Protein AF-A0A352ALF1-F1 (afdb_monomer)

Solvent-accessible surface area (backbone atoms only — not comparable to full-atom values): 4183 Å² total; per-residue (Å²): 87,38,33,42,33,49,80,92,38,53,70,57,51,53,54,51,51,50,53,37,50,77,70,48,45,54,82,77,43,64,72,44,83,40,47,38,69,81,74,71,42,61,94,83,58,50,68,68,56,54,50,46,49,29,70,70,36,100,61,62,33,48,79,65,74,79,84,83,126

Foldseek 3Di:
DEAEDQPVCPVVVVVVVVVCVVVCVCVVDPYHYDYCVNVPHDNPDDPVVVVCC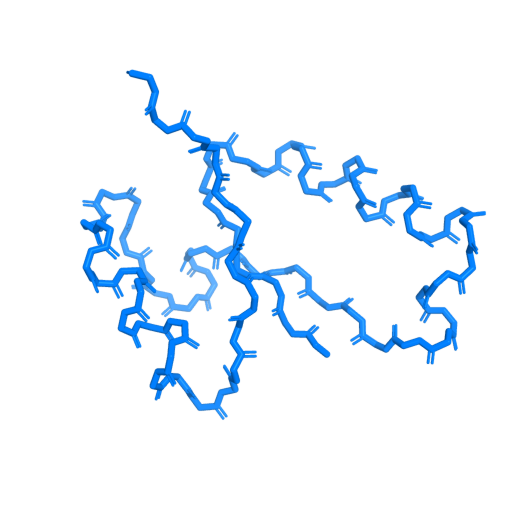QPVPPDHHHYDDDPDD

pLDDT: mean 83.89, std 12.51, range [40.72, 96.12]

Mean predicted aligned error: 5.56 Å

Structure (mmCIF, N/CA/C/O backbone):
data_AF-A0A352ALF1-F1
#
_entry.id   AF-A0A352ALF1-F1
#
loop_
_atom_site.group_PDB
_atom_site.id
_atom_site.type_symbol
_atom_site.label_atom_id
_atom_site.label_alt_id
_atom_site.label_comp_id
_atom_site.label_asym_id
_atom_site.label_entity_id
_atom_site.label_seq_id
_atom_site.pdbx_PDB_ins_code
_atom_site.Cartn_x
_atom_site.Cartn_y
_atom_site.Cartn_z
_atom_site.occupancy
_atom_site.B_iso_or_equiv
_atom_site.auth_seq_id
_atom_site.auth_comp_id
_atom_site.auth_asym_id
_atom_site.auth_atom_id
_atom_site.pdbx_PDB_model_num
ATOM 1 N N . MET A 1 1 ? -6.271 -7.835 2.249 1.00 86.81 1 MET A N 1
ATOM 2 C CA . MET A 1 1 ? -6.245 -7.033 1.013 1.00 86.81 1 MET A CA 1
ATOM 3 C C . MET A 1 1 ? -4.811 -6.627 0.749 1.00 86.81 1 MET A C 1
ATOM 5 O O . MET A 1 1 ? -4.175 -6.109 1.660 1.00 86.81 1 MET A O 1
ATOM 9 N N . ASN A 1 2 ? -4.308 -6.858 -0.460 1.00 88.06 2 ASN A N 1
ATOM 10 C CA 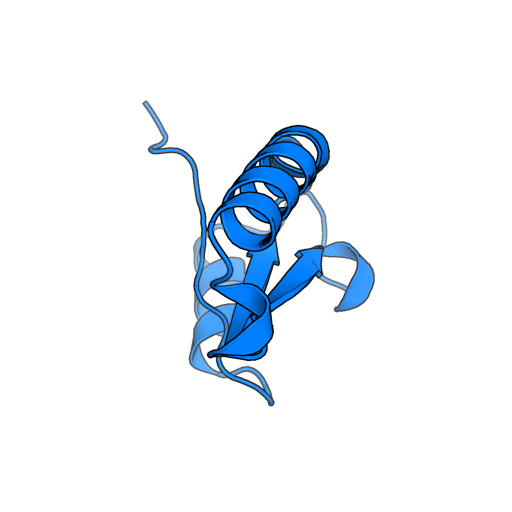. ASN A 1 2 ? -2.995 -6.356 -0.848 1.00 88.06 2 ASN A CA 1
ATOM 11 C C . ASN A 1 2 ? -3.183 -5.100 -1.699 1.00 88.06 2 ASN A C 1
ATOM 13 O O . ASN A 1 2 ? -4.040 -5.075 -2.577 1.00 88.06 2 ASN A O 1
ATOM 17 N N . VAL A 1 3 ? -2.400 -4.065 -1.435 1.00 89.19 3 VAL A N 1
ATOM 18 C CA . VAL A 1 3 ? -2.359 -2.833 -2.220 1.00 89.19 3 VAL A CA 1
ATOM 19 C C . VAL A 1 3 ? -1.031 -2.822 -2.952 1.00 89.19 3 VAL A C 1
ATOM 21 O O . VAL A 1 3 ? 0.011 -2.844 -2.299 1.00 89.19 3 VAL A O 1
ATOM 24 N N . LEU A 1 4 ? -1.063 -2.836 -4.282 1.00 89.69 4 LEU A N 1
ATOM 25 C CA . LEU A 1 4 ? 0.158 -2.786 -5.076 1.00 89.69 4 LEU A CA 1
ATOM 26 C C . LEU A 1 4 ? 0.582 -1.324 -5.256 1.00 89.69 4 LEU A C 1
ATOM 28 O O . LEU A 1 4 ? -0.229 -0.479 -5.636 1.00 89.69 4 LEU A O 1
ATOM 32 N N . VAL A 1 5 ? 1.843 -1.040 -4.939 1.00 89.88 5 VAL A N 1
ATOM 33 C CA . VAL A 1 5 ? 2.405 0.305 -4.819 1.00 89.88 5 VAL A CA 1
ATOM 34 C C . VAL A 1 5 ? 3.511 0.495 -5.846 1.00 89.88 5 VAL A C 1
ATOM 36 O O . VAL A 1 5 ? 4.519 -0.219 -5.830 1.00 89.88 5 VAL A O 1
ATOM 39 N N . ASP A 1 6 ? 3.330 1.502 -6.695 1.00 86.81 6 ASP A N 1
ATOM 40 C CA . ASP A 1 6 ? 4.371 1.977 -7.598 1.00 86.81 6 ASP A CA 1
ATOM 41 C C . ASP A 1 6 ? 5.556 2.577 -6.819 1.00 86.81 6 ASP A C 1
ATOM 43 O O . ASP A 1 6 ? 5.405 3.169 -5.746 1.00 86.81 6 ASP A O 1
ATOM 47 N N . HIS A 1 7 ? 6.757 2.452 -7.375 1.00 86.06 7 HIS A N 1
ATOM 48 C CA . HIS A 1 7 ? 7.989 2.970 -6.784 1.00 86.06 7 HIS A CA 1
ATOM 49 C C . HIS A 1 7 ? 7.941 4.476 -6.451 1.00 86.06 7 HIS A C 1
ATOM 51 O O . HIS A 1 7 ? 8.448 4.876 -5.397 1.00 86.06 7 HIS A O 1
ATOM 57 N N . ASN A 1 8 ? 7.282 5.295 -7.277 1.00 87.69 8 ASN A N 1
ATOM 58 C CA . ASN A 1 8 ? 7.088 6.732 -7.052 1.00 87.69 8 ASN A CA 1
ATOM 59 C C . ASN A 1 8 ? 6.159 7.019 -5.864 1.00 87.69 8 ASN A C 1
ATOM 61 O O . ASN A 1 8 ? 6.187 8.104 -5.277 1.00 87.69 8 ASN A O 1
ATOM 65 N N . LEU A 1 9 ? 5.352 6.035 -5.468 1.00 90.00 9 LEU A N 1
ATOM 66 C CA . LEU A 1 9 ? 4.379 6.141 -4.388 1.00 90.00 9 LEU A CA 1
ATOM 67 C C . LEU A 1 9 ? 4.853 5.526 -3.075 1.00 90.00 9 LEU A C 1
ATOM 69 O O . LEU A 1 9 ? 4.102 5.554 -2.102 1.00 90.00 9 LEU A O 1
ATOM 73 N N . ARG A 1 10 ? 6.105 5.063 -2.981 1.00 89.44 10 ARG A N 1
ATOM 74 C CA . ARG A 1 10 ? 6.660 4.491 -1.741 1.00 89.44 10 ARG A CA 1
ATOM 75 C C . ARG A 1 10 ? 6.504 5.416 -0.530 1.00 89.44 10 ARG A C 1
ATOM 77 O O . ARG A 1 10 ? 6.112 4.967 0.538 1.00 89.44 10 ARG A O 1
ATOM 84 N N . GLY A 1 11 ? 6.809 6.706 -0.672 1.00 90.62 11 GLY A N 1
ATOM 85 C CA . GLY A 1 11 ? 6.651 7.659 0.435 1.00 90.62 11 GLY A CA 1
ATOM 86 C C . GLY A 1 11 ? 5.182 7.871 0.815 1.00 90.62 11 GLY A C 1
ATOM 87 O O . GLY A 1 11 ? 4.829 7.884 1.993 1.00 90.62 11 GLY A O 1
ATOM 88 N N . HIS A 1 12 ? 4.314 7.969 -0.192 1.00 91.31 12 HIS A N 1
ATOM 89 C CA . HIS A 1 12 ? 2.878 8.174 -0.014 1.00 91.31 12 HIS A CA 1
ATOM 90 C C . HIS A 1 12 ? 2.189 6.961 0.621 1.00 91.31 12 HIS A C 1
ATOM 92 O O . HIS A 1 12 ? 1.298 7.131 1.453 1.00 91.31 12 HIS A O 1
ATOM 98 N N . SER A 1 13 ? 2.618 5.742 0.286 1.00 91.69 13 SER A N 1
ATOM 99 C CA . SER A 1 13 ? 2.056 4.517 0.856 1.00 91.69 13 SER A CA 1
ATOM 100 C C . SER A 1 13 ? 2.346 4.392 2.351 1.00 91.69 13 SER A C 1
ATOM 102 O O . SER A 1 13 ? 1.473 3.953 3.095 1.00 91.69 13 SER A O 1
ATOM 104 N N . VAL A 1 14 ? 3.510 4.858 2.817 1.00 93.00 14 VAL A N 1
ATOM 105 C CA . VAL A 1 14 ? 3.835 4.916 4.252 1.00 93.00 14 VAL A CA 1
ATOM 106 C C . VAL A 1 14 ? 2.901 5.878 4.987 1.00 93.00 14 VAL A C 1
ATOM 108 O O . VAL A 1 14 ? 2.359 5.523 6.034 1.00 93.00 14 VAL A O 1
ATOM 111 N N . VAL A 1 15 ? 2.672 7.074 4.434 1.00 94.75 15 VAL A N 1
ATOM 112 C CA . VAL A 1 15 ? 1.753 8.060 5.029 1.00 94.75 15 VAL A CA 1
ATOM 113 C C . VAL A 1 15 ? 0.331 7.501 5.092 1.00 94.75 15 VAL A C 1
ATOM 115 O O . VAL A 1 15 ? -0.290 7.534 6.153 1.00 94.75 15 VAL A O 1
ATOM 118 N N . LEU A 1 16 ? -0.159 6.921 3.992 1.00 92.31 16 LEU A N 1
ATOM 119 C CA . LEU A 1 16 ? -1.489 6.317 3.929 1.00 92.31 16 LEU A CA 1
ATOM 120 C C . LEU A 1 16 ? -1.639 5.151 4.917 1.00 92.31 16 LEU A C 1
ATOM 122 O O . LEU A 1 16 ? -2.640 5.081 5.628 1.00 92.31 16 LEU A O 1
ATOM 126 N N . ALA A 1 17 ? -0.643 4.266 5.009 1.00 92.25 17 ALA A N 1
ATOM 127 C CA . ALA A 1 17 ? -0.635 3.172 5.978 1.00 92.25 17 ALA A CA 1
ATOM 128 C C . ALA A 1 17 ? -0.695 3.697 7.420 1.00 92.25 17 ALA A C 1
ATOM 130 O O . ALA A 1 17 ? -1.468 3.182 8.228 1.00 92.25 17 ALA A O 1
ATOM 131 N N . GLY A 1 18 ? 0.058 4.760 7.725 1.00 94.00 18 GLY A N 1
ATOM 132 C CA . GLY A 1 18 ? 0.006 5.442 9.017 1.00 94.00 18 GLY A CA 1
ATOM 133 C C . GLY A 1 18 ? -1.376 6.021 9.323 1.00 94.00 18 GLY A C 1
ATOM 134 O O . GLY A 1 18 ? -1.883 5.842 10.428 1.00 94.00 18 GLY A O 1
ATOM 135 N N . SER A 1 19 ? -2.031 6.651 8.342 1.00 95.31 19 SER A N 1
ATOM 136 C CA . SER A 1 19 ? -3.396 7.169 8.500 1.00 95.31 19 SER A CA 1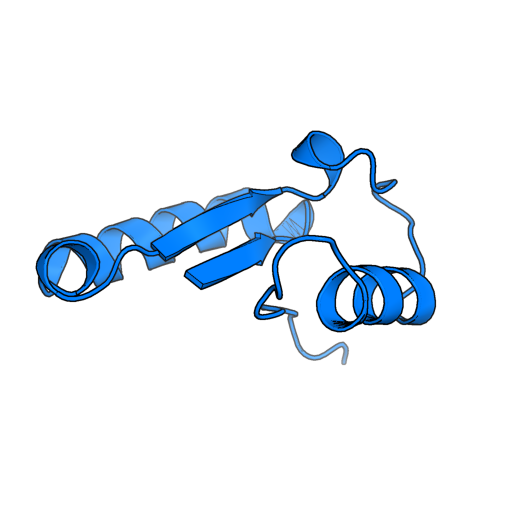
ATOM 137 C C . SER A 1 19 ? -4.425 6.059 8.729 1.00 95.31 19 SER A C 1
ATOM 139 O O . SER A 1 19 ? -5.291 6.207 9.592 1.00 95.31 19 SER A O 1
ATOM 141 N N . LEU A 1 20 ? -4.322 4.938 8.007 1.00 94.62 20 LEU A N 1
ATOM 142 C CA . LEU A 1 20 ? -5.190 3.768 8.197 1.00 94.62 20 LEU A CA 1
ATOM 143 C C . LEU A 1 20 ? -4.987 3.128 9.575 1.00 94.62 20 LEU A C 1
ATOM 145 O O . LEU A 1 20 ? -5.961 2.765 10.233 1.00 94.62 20 LEU A O 1
ATOM 149 N N . ALA A 1 21 ? -3.738 3.031 10.033 1.00 93.88 21 ALA A N 1
ATOM 150 C CA . ALA A 1 21 ? -3.416 2.544 11.370 1.00 93.88 21 ALA A CA 1
ATOM 151 C C . ALA A 1 21 ? -4.005 3.461 12.452 1.00 93.88 21 ALA A C 1
ATOM 153 O O . ALA A 1 21 ? -4.704 2.993 13.344 1.00 93.88 21 ALA A O 1
ATOM 154 N N . ALA A 1 22 ? -3.788 4.775 12.334 1.00 96.12 22 ALA A N 1
ATOM 155 C CA . ALA A 1 22 ? -4.264 5.762 13.303 1.00 96.12 22 ALA A CA 1
ATOM 156 C C . ALA A 1 22 ? -5.797 5.836 13.400 1.00 96.12 22 ALA A C 1
ATOM 158 O O . ALA A 1 22 ? -6.330 6.246 14.426 1.00 96.12 22 ALA A O 1
ATOM 159 N N . SER A 1 23 ? -6.507 5.438 12.343 1.00 95.19 23 SER A N 1
ATOM 160 C CA . SER A 1 23 ? -7.972 5.370 12.317 1.00 95.19 23 SER A CA 1
ATOM 161 C C . SER A 1 23 ? -8.529 3.978 12.654 1.00 95.19 23 SER A C 1
ATOM 163 O O . SER A 1 23 ? -9.738 3.777 12.566 1.00 95.19 23 SER A O 1
ATOM 165 N N . GLY A 1 24 ? -7.675 3.025 13.051 1.00 94.31 24 GLY A N 1
ATOM 166 C CA . GLY A 1 24 ? -8.071 1.685 13.502 1.00 94.31 24 GLY A CA 1
ATOM 167 C C . GLY A 1 24 ? -8.427 0.702 12.382 1.00 94.31 24 GLY A C 1
ATOM 168 O O . GLY A 1 24 ? -8.812 -0.431 12.655 1.00 94.31 24 GLY A O 1
ATOM 169 N N . TRP A 1 25 ? -8.279 1.077 11.107 1.00 93.94 25 TRP A N 1
ATOM 170 C CA . TRP A 1 25 ? -8.668 0.206 9.989 1.00 93.94 25 TRP A CA 1
ATOM 171 C C . TRP A 1 25 ? -7.850 -1.078 9.911 1.00 93.94 25 TRP A C 1
ATOM 173 O O . TRP A 1 25 ? -8.390 -2.118 9.539 1.00 93.94 25 TRP A O 1
ATOM 183 N N . LEU A 1 26 ? -6.568 -1.024 10.278 1.00 89.19 26 LEU A N 1
ATOM 184 C CA . LEU A 1 26 ? -5.697 -2.202 10.239 1.00 89.19 26 LEU A CA 1
ATOM 185 C C . LEU A 1 26 ? -6.074 -3.263 11.287 1.00 89.19 26 LEU A C 1
ATOM 187 O O . LEU A 1 26 ? -5.698 -4.422 11.130 1.00 89.19 26 LEU A O 1
ATOM 191 N N . GLU A 1 27 ? -6.832 -2.890 12.323 1.00 90.50 27 GLU A N 1
ATOM 192 C CA . GLU A 1 27 ? -7.377 -3.825 13.318 1.00 90.50 27 GLU A CA 1
ATOM 193 C C . GLU A 1 27 ? -8.642 -4.529 12.806 1.00 90.50 27 GLU A C 1
ATOM 195 O O . GLU A 1 27 ? -8.949 -5.647 13.215 1.00 90.50 27 GLU A O 1
ATOM 200 N N 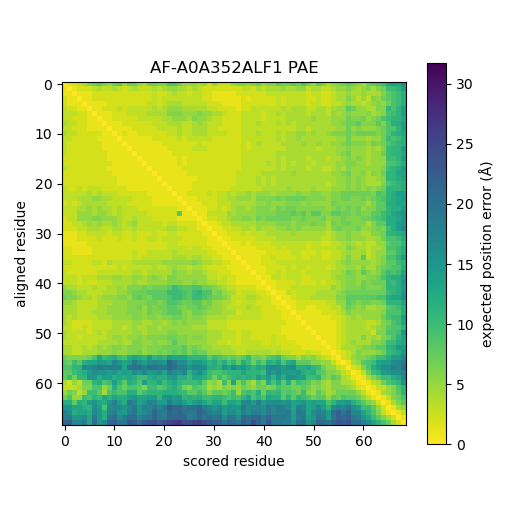. LEU A 1 28 ? -9.367 -3.885 11.887 1.00 93.12 28 LEU A N 1
ATOM 201 C CA . LEU A 1 28 ? -10.613 -4.393 11.312 1.00 93.12 28 LEU A CA 1
ATOM 202 C C . LEU A 1 28 ? -10.369 -5.250 10.069 1.00 93.12 28 LEU A C 1
ATOM 204 O O . LEU A 1 28 ? -11.091 -6.214 9.814 1.00 93.12 28 LEU A O 1
ATOM 208 N N . VAL A 1 29 ? -9.377 -4.880 9.260 1.00 90.44 29 VAL A N 1
ATOM 209 C CA . VAL A 1 29 ? -9.079 -5.543 7.993 1.00 90.44 29 VAL A CA 1
ATOM 210 C C . VAL A 1 29 ? -7.571 -5.589 7.783 1.00 90.44 29 VAL A C 1
ATOM 212 O O . VAL A 1 29 ? -6.869 -4.586 7.880 1.00 90.44 29 VAL A O 1
ATOM 215 N N . TYR A 1 30 ? -7.070 -6.772 7.427 1.00 88.44 30 TYR A N 1
ATOM 216 C CA . TYR A 1 30 ? -5.663 -6.941 7.086 1.00 88.44 30 TYR A CA 1
ATOM 217 C C . TYR A 1 30 ? -5.362 -6.268 5.740 1.00 88.44 30 TYR A C 1
A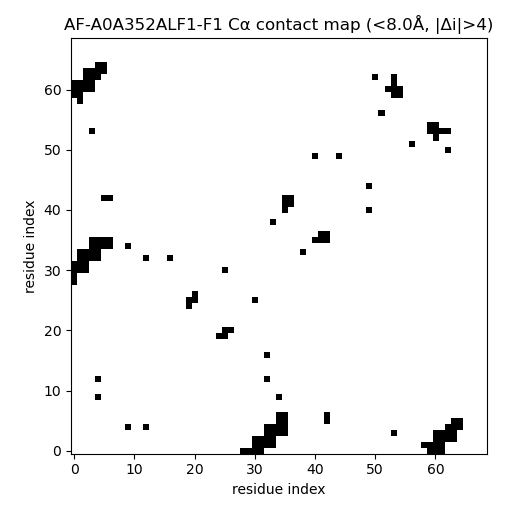TOM 219 O O . TYR A 1 30 ? -5.802 -6.752 4.690 1.00 88.44 30 TYR A O 1
ATOM 227 N N . ILE A 1 31 ? -4.613 -5.164 5.765 1.00 90.31 31 ILE A N 1
ATOM 228 C CA . ILE A 1 31 ? -4.143 -4.435 4.578 1.00 90.31 31 ILE A CA 1
ATOM 229 C C . ILE A 1 31 ? -2.623 -4.520 4.533 1.00 90.31 31 ILE 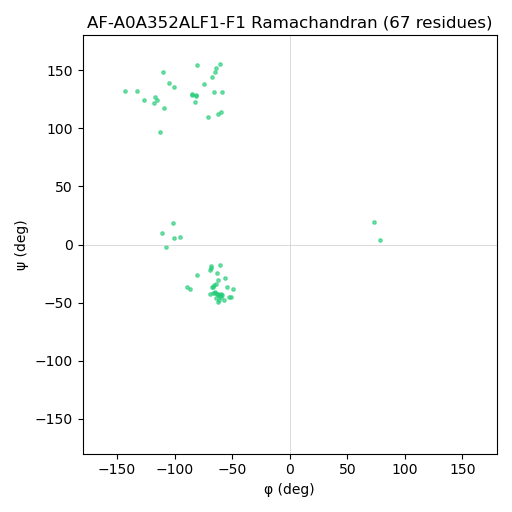A C 1
ATOM 231 O O . ILE A 1 31 ? -1.949 -4.107 5.475 1.00 90.31 31 ILE A O 1
ATOM 235 N N . ARG A 1 32 ? -2.081 -5.019 3.422 1.00 89.25 32 ARG A N 1
ATOM 236 C CA . ARG A 1 32 ? -0.641 -5.022 3.162 1.00 89.25 32 ARG A CA 1
ATOM 237 C C . ARG A 1 32 ? -0.342 -4.178 1.934 1.00 89.25 32 ARG A C 1
ATOM 239 O O . ARG A 1 32 ? -0.896 -4.431 0.871 1.00 89.25 32 ARG A O 1
ATOM 246 N N . PHE A 1 33 ? 0.565 -3.222 2.073 1.00 91.31 33 PHE A N 1
ATOM 247 C CA . PHE A 1 33 ? 1.149 -2.513 0.941 1.00 91.31 33 PHE A CA 1
ATOM 248 C C . PHE A 1 33 ? 2.319 -3.337 0.403 1.00 91.31 33 PHE A C 1
ATOM 250 O O . PHE A 1 33 ? 3.152 -3.795 1.183 1.00 91.31 33 PHE A O 1
ATOM 257 N N . VAL A 1 34 ? 2.330 -3.570 -0.905 1.00 90.50 34 VAL A N 1
ATOM 258 C CA . VAL A 1 34 ? 3.314 -4.396 -1.607 1.00 90.50 34 VAL A CA 1
ATOM 259 C C . VAL A 1 34 ? 3.897 -3.567 -2.740 1.00 90.50 34 VAL A C 1
ATOM 261 O O . VAL A 1 34 ? 3.153 -3.051 -3.567 1.00 90.50 34 VAL A O 1
ATOM 264 N N . LEU A 1 35 ? 5.211 -3.419 -2.781 1.00 89.62 35 LEU A N 1
ATOM 265 C CA . LEU A 1 35 ? 5.910 -2.705 -3.842 1.00 89.62 35 LEU A CA 1
ATOM 266 C C . LEU A 1 35 ? 6.086 -3.591 -5.075 1.00 89.62 35 LEU A C 1
ATOM 268 O O . LEU A 1 35 ? 6.168 -4.814 -4.974 1.00 89.62 35 LEU A O 1
ATOM 272 N N . PHE A 1 36 ? 6.216 -2.962 -6.240 1.00 89.62 36 PHE A N 1
ATOM 273 C CA . PHE A 1 36 ? 6.503 -3.653 -7.504 1.00 89.62 36 PHE A CA 1
ATOM 274 C C . PHE A 1 36 ? 7.715 -4.593 -7.390 1.00 89.62 36 PHE A C 1
ATOM 276 O O . PHE A 1 36 ? 7.639 -5.762 -7.767 1.00 89.62 36 PHE A O 1
ATOM 283 N N . GLU A 1 37 ? 8.797 -4.122 -6.767 1.00 88.38 37 GLU A N 1
ATOM 284 C CA . GLU A 1 37 ? 10.027 -4.898 -6.572 1.00 88.38 37 GLU A CA 1
ATOM 285 C C . GLU A 1 37 ? 9.828 -6.161 -5.715 1.00 88.38 37 GLU A C 1
ATOM 287 O O . GLU A 1 37 ? 10.499 -7.165 -5.944 1.00 88.38 37 GLU A O 1
ATOM 292 N N . GLU A 1 38 ? 8.876 -6.155 -4.770 1.00 89.56 38 GLU A N 1
ATOM 293 C CA . GLU A 1 38 ? 8.595 -7.313 -3.906 1.00 89.56 38 GLU A CA 1
ATOM 294 C C . GLU A 1 38 ? 7.961 -8.477 -4.677 1.00 89.56 38 GLU A C 1
ATOM 296 O O . GLU A 1 38 ? 8.029 -9.621 -4.228 1.00 89.56 38 GLU A O 1
ATOM 301 N N . ILE A 1 39 ? 7.342 -8.195 -5.827 1.00 88.62 39 ILE A N 1
ATOM 302 C CA . ILE A 1 39 ? 6.725 -9.200 -6.703 1.00 88.62 39 ILE A CA 1
ATOM 303 C C . ILE A 1 39 ? 7.484 -9.375 -8.025 1.00 88.62 39 ILE A C 1
ATOM 305 O O . ILE A 1 39 ? 6.994 -10.051 -8.927 1.00 88.62 39 ILE A O 1
ATOM 309 N N . GLY A 1 40 ? 8.675 -8.778 -8.142 1.00 88.25 40 GLY A N 1
ATOM 310 C CA . GLY A 1 40 ? 9.514 -8.861 -9.338 1.00 88.25 40 GLY A CA 1
ATOM 311 C C . GLY A 1 40 ? 9.004 -8.048 -10.530 1.00 88.25 40 GLY A C 1
ATOM 312 O O . GLY A 1 40 ? 9.390 -8.332 -11.661 1.00 88.25 40 GLY A O 1
ATOM 313 N N . LEU A 1 41 ? 8.135 -7.061 -10.301 1.00 88.69 41 LEU A 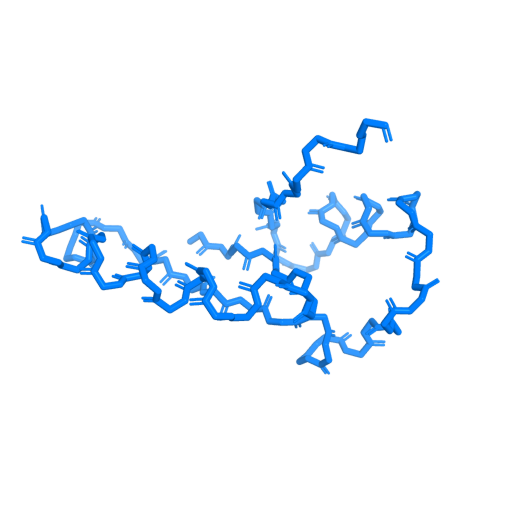N 1
ATOM 314 C CA . LEU A 1 41 ? 7.647 -6.167 -11.344 1.00 88.69 41 LEU A CA 1
ATOM 315 C C . LEU A 1 41 ? 8.677 -5.057 -11.593 1.00 88.69 41 LEU A C 1
ATOM 317 O O . LEU A 1 41 ? 9.123 -4.394 -10.653 1.00 88.69 41 LEU A O 1
ATOM 321 N N . GLU A 1 42 ? 9.070 -4.857 -12.852 1.00 88.12 42 GLU A N 1
ATOM 322 C CA . GLU A 1 42 ? 10.044 -3.821 -13.200 1.00 88.12 42 GLU A CA 1
ATOM 323 C C . GLU A 1 42 ? 9.460 -2.422 -12.968 1.00 88.12 42 GLU A C 1
ATOM 325 O O . GLU A 1 42 ? 8.282 -2.170 -13.222 1.00 88.12 42 GLU A O 1
ATOM 330 N N . VAL A 1 43 ? 10.310 -1.491 -12.532 1.00 83.56 43 VAL A N 1
ATOM 331 C CA . VAL A 1 43 ? 9.970 -0.078 -12.273 1.00 83.56 43 VAL A CA 1
ATOM 332 C C . VAL A 1 43 ? 9.366 0.636 -13.491 1.00 83.56 43 VAL A C 1
ATOM 334 O O . VAL A 1 43 ? 8.566 1.550 -13.338 1.00 83.56 43 VAL A O 1
ATOM 337 N N . ASN A 1 44 ? 9.732 0.214 -14.698 1.00 85.81 44 ASN A N 1
ATOM 338 C CA . ASN A 1 44 ? 9.266 0.751 -15.979 1.00 85.81 44 ASN A CA 1
ATOM 339 C C . ASN A 1 44 ? 8.190 -0.137 -16.639 1.00 85.81 44 ASN A C 1
ATOM 341 O O . ASN A 1 44 ? 7.968 -0.039 -17.849 1.00 85.81 44 ASN A O 1
ATOM 345 N N . SER A 1 45 ? 7.539 -1.018 -15.871 1.00 86.31 45 SER A N 1
ATOM 346 C CA . SER A 1 45 ? 6.437 -1.840 -16.372 1.00 86.31 45 SER A CA 1
ATOM 347 C C . SER A 1 45 ? 5.310 -0.955 -16.896 1.00 86.31 45 SER A C 1
ATOM 349 O O . SER A 1 45 ? 4.854 -0.048 -16.211 1.00 86.31 45 SER A O 1
ATOM 351 N N . SER A 1 46 ? 4.823 -1.243 -18.103 1.00 87.31 46 SER A N 1
ATOM 352 C CA . SER A 1 46 ? 3.666 -0.526 -18.654 1.00 87.31 46 SER A CA 1
ATOM 353 C C . SER A 1 46 ? 2.402 -0.769 -17.821 1.00 87.31 46 SER A C 1
ATOM 355 O O . SER A 1 46 ? 2.218 -1.879 -17.310 1.00 87.31 46 SER A O 1
ATOM 357 N N . ASP A 1 47 ? 1.471 0.186 -17.819 1.00 84.31 47 ASP A N 1
ATOM 358 C CA . ASP A 1 47 ? 0.178 0.088 -17.124 1.00 84.31 47 ASP A CA 1
ATOM 359 C C . ASP A 1 47 ? -0.557 -1.218 -17.427 1.00 84.31 47 ASP A C 1
ATOM 361 O O . ASP A 1 47 ? -1.145 -1.833 -16.544 1.00 84.31 47 ASP A O 1
ATOM 365 N N . ARG A 1 48 ? -0.491 -1.701 -18.675 1.00 85.94 48 ARG A N 1
ATOM 366 C CA . ARG A 1 48 ? -1.107 -2.976 -19.065 1.00 85.94 48 ARG A CA 1
ATOM 367 C C . ARG A 1 48 ? -0.559 -4.153 -18.256 1.00 85.94 48 ARG A C 1
ATOM 369 O O . ARG A 1 48 ? -1.334 -5.015 -17.849 1.00 85.94 48 ARG A O 1
ATOM 376 N N . VAL A 1 49 ? 0.755 -4.204 -18.054 1.00 86.88 49 VAL A N 1
ATOM 377 C CA . VAL A 1 49 ? 1.420 -5.265 -17.283 1.00 86.88 49 VAL A CA 1
ATOM 378 C C . VAL A 1 49 ? 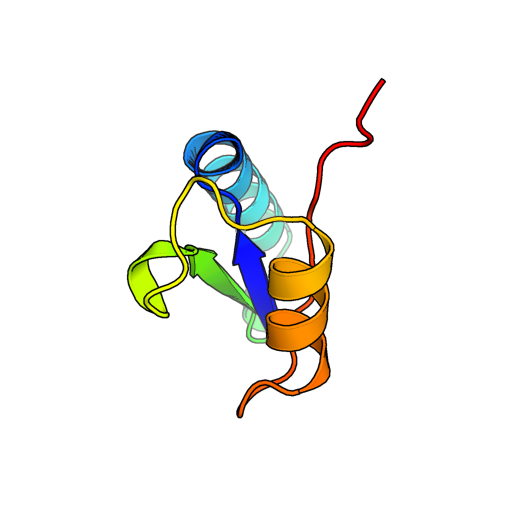1.064 -5.123 -15.803 1.00 86.88 49 VAL A C 1
ATOM 380 O O . VAL A 1 49 ? 0.694 -6.112 -15.174 1.00 86.88 49 VAL A O 1
ATOM 383 N N . VAL A 1 50 ? 1.065 -3.894 -15.278 1.00 86.50 50 VAL A N 1
ATOM 384 C CA . VAL A 1 50 ? 0.635 -3.586 -13.904 1.00 86.50 50 VAL A CA 1
ATOM 385 C C . VAL A 1 50 ? -0.807 -4.059 -13.659 1.00 86.50 50 VAL A C 1
ATOM 387 O O . VAL A 1 50 ? -1.077 -4.778 -12.694 1.00 86.50 50 VAL A O 1
ATOM 390 N N . TRP A 1 51 ? -1.726 -3.745 -14.576 1.00 85.62 51 TRP A N 1
ATOM 391 C CA . TRP A 1 51 ? -3.123 -4.184 -14.531 1.00 85.62 51 TRP A CA 1
ATOM 392 C C . TRP A 1 51 ? -3.273 -5.702 -14.609 1.00 85.62 51 TRP A C 1
ATOM 394 O O . TRP A 1 51 ? -4.064 -6.282 -13.864 1.00 85.62 51 TRP A O 1
ATOM 404 N N . GLN A 1 52 ? -2.509 -6.366 -15.479 1.00 85.56 52 GLN A N 1
ATOM 405 C CA . GLN A 1 52 ? -2.514 -7.826 -15.566 1.00 85.56 52 GLN A CA 1
ATOM 406 C C . GLN A 1 52 ? -2.021 -8.471 -14.266 1.00 85.56 52 GLN A C 1
ATOM 408 O O . GLN A 1 52 ? -2.657 -9.409 -13.788 1.00 85.56 52 GLN A O 1
ATOM 413 N N . CYS A 1 53 ? -0.957 -7.944 -13.658 1.00 84.38 53 CYS A N 1
ATOM 414 C CA . CYS A 1 53 ? -0.474 -8.398 -12.354 1.00 84.38 53 CYS A CA 1
ATOM 415 C C . CYS A 1 53 ? -1.531 -8.233 -11.258 1.00 84.38 53 CYS A C 1
ATOM 417 O O . CYS A 1 53 ? -1.759 -9.163 -10.485 1.00 84.38 53 CYS A O 1
ATOM 419 N N . ALA A 1 54 ? -2.207 -7.083 -11.206 1.00 83.00 54 AL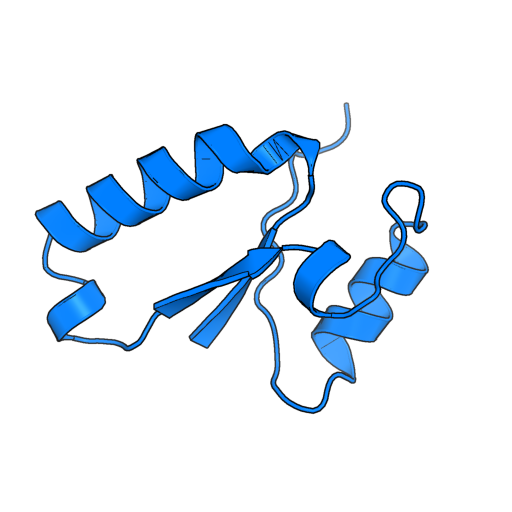A A N 1
ATOM 420 C CA . ALA A 1 54 ? -3.227 -6.825 -10.195 1.00 83.00 54 ALA A CA 1
ATOM 421 C C . ALA A 1 54 ? -4.468 -7.722 -10.346 1.00 83.00 54 ALA A C 1
ATOM 423 O O . ALA A 1 54 ? -5.042 -8.148 -9.342 1.00 83.00 54 ALA A O 1
ATOM 424 N N . HIS A 1 55 ? -4.865 -8.017 -11.589 1.00 79.88 55 HIS A N 1
ATOM 425 C CA . HIS A 1 55 ? -6.087 -8.760 -11.897 1.00 79.88 55 HIS A CA 1
ATOM 426 C C . HIS A 1 55 ? -5.909 -10.286 -11.883 1.00 79.88 55 HIS A C 1
ATOM 428 O O . HIS A 1 55 ? -6.805 -10.999 -11.440 1.00 79.88 55 HIS A O 1
ATOM 434 N N . TYR A 1 56 ? -4.768 -10.790 -12.364 1.00 78.12 56 TYR A N 1
ATOM 435 C CA . TYR A 1 56 ? -4.509 -12.228 -12.520 1.00 78.12 56 TYR A CA 1
ATOM 436 C C . TYR A 1 56 ? -3.508 -12.797 -11.501 1.00 78.12 56 TYR A C 1
ATOM 438 O O . TYR A 1 56 ? -3.230 -13.996 -11.524 1.00 78.12 56 TYR A O 1
ATOM 446 N N . GLY A 1 57 ? -2.942 -11.965 -10.622 1.00 65.50 57 GLY A N 1
ATOM 447 C CA . GLY A 1 57 ? -1.999 -12.399 -9.592 1.00 65.50 57 GLY A CA 1
ATOM 448 C C . GLY A 1 57 ? -2.593 -13.413 -8.605 1.00 65.50 57 GLY A C 1
ATOM 449 O O . GLY A 1 57 ? -3.796 -13.451 -8.360 1.00 65.50 57 GLY A O 1
ATOM 450 N N . PHE A 1 58 ? -1.720 -14.220 -7.988 1.00 57.31 58 PHE A N 1
ATOM 451 C CA . PHE A 1 58 ? -2.085 -15.280 -7.028 1.00 57.31 58 PHE A CA 1
ATOM 452 C C . PHE A 1 58 ? -2.821 -14.751 -5.776 1.00 57.31 58 PHE A C 1
ATOM 454 O O . PHE A 1 58 ? -3.480 -15.508 -5.067 1.00 57.31 58 PHE A O 1
ATOM 461 N N . ALA A 1 59 ? -2.735 -13.443 -5.519 1.00 64.50 59 ALA A N 1
ATOM 462 C CA . ALA A 1 59 ? -3.606 -12.705 -4.615 1.00 64.50 59 ALA A CA 1
ATOM 463 C C . ALA A 1 59 ? -4.068 -11.415 -5.323 1.00 64.50 59 ALA A C 1
ATOM 465 O O . ALA A 1 59 ? -3.215 -10.715 -5.867 1.00 64.50 59 ALA A O 1
ATOM 466 N N . PRO A 1 60 ? -5.370 -11.072 -5.321 1.00 70.38 60 PRO A N 1
ATOM 467 C CA . PRO A 1 60 ? -5.856 -9.864 -5.980 1.00 70.38 60 PRO A CA 1
ATOM 468 C C . PRO A 1 60 ? -5.307 -8.613 -5.283 1.00 70.38 60 PRO A C 1
ATOM 470 O O . PRO A 1 60 ? -5.377 -8.494 -4.052 1.00 70.38 60 PRO A O 1
ATOM 473 N N . TYR A 1 61 ? -4.765 -7.686 -6.074 1.00 73.69 61 TYR A N 1
ATOM 474 C CA . TYR A 1 61 ? -4.239 -6.411 -5.589 1.00 73.69 61 TYR A CA 1
ATOM 475 C C . TYR A 1 61 ? -5.200 -5.265 -5.918 1.00 73.69 61 TYR A C 1
ATOM 477 O O . TYR A 1 61 ? -5.726 -5.185 -7.027 1.00 73.69 61 TYR A O 1
ATOM 485 N N . LEU A 1 62 ? -5.380 -4.336 -4.981 1.00 76.69 62 LEU A N 1
ATOM 486 C CA . LEU A 1 62 ? -5.929 -3.014 -5.274 1.00 76.69 62 LEU A CA 1
ATOM 487 C C . LEU A 1 62 ? -4.796 -2.128 -5.808 1.00 76.69 62 LEU A C 1
ATOM 489 O O . LEU A 1 62 ? -3.782 -1.959 -5.128 1.00 76.69 62 LEU A O 1
ATOM 493 N N . LEU A 1 63 ? -4.958 -1.573 -7.010 1.00 70.31 63 LEU A N 1
ATOM 494 C CA . LEU A 1 63 ? -4.014 -0.603 -7.566 1.00 70.31 63 LEU A CA 1
ATOM 495 C C . LEU A 1 63 ? -4.289 0.789 -7.002 1.00 70.31 63 LEU A C 1
ATOM 497 O O . LEU A 1 63 ? -5.418 1.275 -7.060 1.00 70.31 63 LEU A O 1
ATOM 501 N N . VAL A 1 64 ? -3.242 1.425 -6.481 1.00 67.31 64 VAL A N 1
ATOM 502 C CA . VAL A 1 64 ? -3.242 2.848 -6.132 1.00 67.31 64 VAL A CA 1
ATOM 503 C C . VAL A 1 64 ? -2.270 3.520 -7.090 1.00 67.31 64 VAL A C 1
ATOM 505 O O . VAL A 1 64 ? -1.064 3.469 -6.873 1.00 67.31 64 VAL A O 1
ATOM 508 N N . ASP A 1 65 ? -2.803 4.088 -8.168 1.00 66.62 65 ASP A N 1
ATOM 509 C CA . ASP A 1 65 ? -2.040 4.863 -9.148 1.00 66.62 65 ASP A CA 1
ATOM 510 C C . ASP A 1 65 ? -2.420 6.350 -9.054 1.00 66.62 65 ASP A C 1
ATOM 512 O O . ASP A 1 65 ? -3.551 6.692 -8.689 1.00 66.62 65 ASP A O 1
ATOM 516 N N . GLN A 1 66 ? -1.470 7.238 -9.349 1.00 46.53 66 GLN A N 1
ATOM 517 C CA . GLN A 1 66 ? -1.772 8.653 -9.558 1.00 46.53 66 GLN A CA 1
ATOM 518 C C . GLN A 1 66 ? -2.438 8.787 -10.931 1.00 46.53 66 GLN A C 1
ATOM 520 O O . GLN A 1 66 ? -1.972 8.173 -11.888 1.00 46.53 66 GLN A O 1
ATOM 525 N N . PRO A 1 67 ? -3.495 9.602 -11.077 1.00 40.72 67 PRO A N 1
ATOM 526 C CA . PRO A 1 67 ? -4.004 9.921 -12.400 1.00 40.72 67 PRO A CA 1
ATOM 527 C C . PRO A 1 67 ? -2.875 10.585 -13.197 1.00 40.72 67 PRO A C 1
ATOM 529 O O . PRO A 1 67 ? -2.408 11.664 -12.833 1.00 40.72 67 PRO A O 1
ATOM 532 N N . GLN A 1 68 ? -2.418 9.913 -14.253 1.00 51.53 68 GLN A N 1
ATOM 533 C CA . GLN A 1 68 ? -1.496 10.487 -15.226 1.00 51.53 68 GLN A CA 1
ATOM 534 C C . GLN A 1 68 ? -2.221 11.671 -15.888 1.00 51.53 68 GLN A C 1
ATOM 536 O O . GLN A 1 68 ? -3.242 11.475 -16.554 1.00 51.53 68 GLN A O 1
ATOM 541 N N . VAL A 1 69 ? -1.748 12.892 -15.627 1.00 43.56 69 VAL A N 1
ATOM 542 C CA . VAL A 1 69 ? -2.106 14.095 -16.399 1.00 43.56 69 VAL A CA 1
ATOM 543 C C . VAL A 1 69 ? -1.277 14.113 -17.672 1.00 43.56 69 VAL A C 1
ATOM 545 O O . VAL A 1 69 ? -0.051 13.895 -17.557 1.00 43.56 69 VAL A O 1
#

Sequence (69 aa):
MNVLVDHNLRGHSVVLAGSLAASGWLELVYIRFVLFEEIGLEVNSSDRVVWQCAHYGFAPYLLVDQPQV

Secondary structure (DSSP, 8-state):
-EEEE-GGGHHHHHHHHHHHHHTTHHHHS--EEEEGGGGT--TT--HHHHHHHHHHSSS-EEEE-----

Radius of gyration: 12.36 Å; Cα contacts (8 Å, |Δi|>4): 74; chains: 1; bounding box: 21×29×33 Å